Protein AF-A0A1B6HNZ7-F1 (afdb_monomer)

InterPro domains:
  IPR053243 Septate junction maturation regulator [PTHR47653] (3-141)

pLDDT: mean 85.81, std 12.14, range [43.62, 97.44]

Sequence (142 aa):
NSQAYTLVAGVRTACIDSTVDVTENWWGTTSESEIISKIFDFDDWNDHAIAIFKPFLVENAFEGSLSVDYQQPTPLDLNRLSGRLKQSITLYPRDTPYQVFSDVTVMPGVTLTIAPGVVMEFAPRVGLLVLGRLVSRGRRGQ

Mean predicted aligned error: 7.04 Å

Radius of gyration: 17.26 Å; Cα contacts (8 Å, |Δi|>4): 288; chains: 1; bounding box: 37×34×52 Å

Foldseek 3Di:
DDQQAPEEQDDQDPDQAAEDEQEAEDPVAPDPVSSVSNYHACQFEVRGHHYQHPQYFHDDDSPGDTDDRDDDPDPQDQQEHTGEDPAADEDDADPDAREYEGEYEDDAPYEYEYEENHHHDYDPPYYYHYPHYYHYDYDPPD

Nearest PDB structures (foldseek):
  5nxk-assembly2_B  TM=2.522E-01  e=5.322E+00  Limosilactobacillus reuteri subsp. suis
  5awg-assembly1_A  TM=1.694E-01  e=7.845E+00  Escherichia coli K-12

Solvent-accessible surface area (backbone atoms only — not comparable to full-atom values): 8342 Å² total; per-residue (Å²): 143,77,86,76,61,80,42,71,40,83,42,93,52,99,52,94,82,40,71,42,87,48,44,73,40,59,74,91,57,77,50,63,74,62,50,53,71,25,49,45,23,25,49,47,40,74,58,31,16,40,66,40,48,65,32,23,20,66,43,95,47,98,88,41,58,68,44,74,66,76,78,74,81,76,79,82,46,75,73,52,38,50,12,69,37,87,60,65,47,72,49,64,56,65,99,62,64,36,35,26,78,26,18,30,33,33,33,72,95,16,41,48,32,41,39,51,57,52,51,74,45,66,40,91,98,39,52,80,47,75,66,34,42,79,46,75,55,81,47,94,95,89

Structure (mmCIF, N/CA/C/O backbone):
data_AF-A0A1B6HNZ7-F1
#
_entry.id   AF-A0A1B6HNZ7-F1
#
loop_
_atom_site.group_PDB
_atom_site.id
_atom_site.type_symbol
_atom_site.label_atom_id
_atom_site.label_alt_id
_atom_site.label_comp_id
_atom_site.label_asym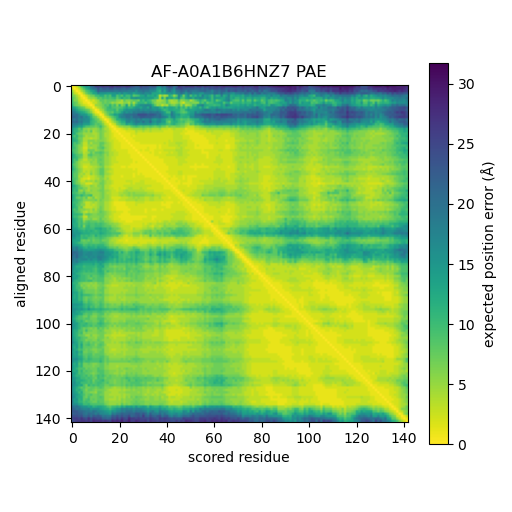_id
_atom_site.label_entity_id
_atom_site.label_seq_id
_atom_site.pdbx_PDB_ins_code
_atom_site.Cartn_x
_atom_site.Cartn_y
_atom_site.Cartn_z
_atom_site.occupancy
_atom_site.B_iso_or_equiv
_atom_site.auth_seq_id
_atom_site.auth_comp_id
_atom_site.auth_asym_id
_atom_site.auth_atom_id
_atom_site.pdbx_PDB_model_num
ATOM 1 N N . ASN A 1 1 ? 0.580 21.619 -8.632 1.00 43.62 1 ASN A N 1
ATOM 2 C CA . ASN A 1 1 ? -0.107 20.369 -9.011 1.00 43.62 1 ASN A CA 1
ATOM 3 C C . ASN A 1 1 ? 0.694 19.743 -10.141 1.00 43.62 1 ASN A C 1
ATOM 5 O O . ASN A 1 1 ? 0.500 20.119 -11.285 1.00 43.62 1 ASN A O 1
ATOM 9 N N . SER A 1 2 ? 1.698 18.930 -9.818 1.00 45.94 2 SER A N 1
ATOM 10 C CA . SER A 1 2 ? 2.627 18.367 -10.811 1.00 45.94 2 SER A CA 1
ATOM 11 C C . SER A 1 2 ? 3.185 17.031 -10.324 1.00 45.94 2 SER A C 1
ATOM 13 O O . SER A 1 2 ? 4.398 16.842 -10.267 1.00 45.94 2 SER A O 1
ATOM 15 N N . GLN A 1 3 ? 2.306 16.118 -9.905 1.00 49.84 3 GLN A N 1
ATOM 16 C CA . GLN A 1 3 ? 2.728 14.724 -9.831 1.00 49.84 3 GLN A CA 1
ATOM 17 C C . GLN A 1 3 ? 2.871 14.239 -11.276 1.00 49.84 3 GLN A C 1
ATOM 19 O O . GLN A 1 3 ? 1.886 14.122 -12.001 1.00 49.84 3 GLN A O 1
ATOM 24 N N . ALA A 1 4 ? 4.118 14.119 -11.726 1.00 60.62 4 ALA A N 1
ATOM 25 C CA . ALA A 1 4 ? 4.467 13.635 -13.050 1.00 60.62 4 ALA A CA 1
ATOM 26 C C . ALA A 1 4 ? 4.610 12.112 -12.972 1.00 60.62 4 ALA A C 1
ATOM 28 O O . ALA A 1 4 ? 5.708 11.594 -12.780 1.00 60.62 4 ALA A O 1
ATOM 29 N N . TYR A 1 5 ? 3.487 11.401 -13.059 1.00 65.62 5 TYR A N 1
ATOM 30 C CA . TYR A 1 5 ? 3.510 9.944 -13.174 1.00 65.62 5 TYR A CA 1
ATOM 31 C C . TYR A 1 5 ? 4.019 9.552 -14.562 1.00 65.62 5 TYR A C 1
ATOM 33 O O . TYR A 1 5 ? 3.683 10.198 -15.557 1.00 65.62 5 TYR A O 1
ATOM 41 N N . THR A 1 6 ? 4.842 8.505 -14.629 1.00 77.44 6 THR A N 1
ATOM 42 C CA . THR A 1 6 ? 5.342 7.966 -15.906 1.00 77.44 6 THR A CA 1
ATOM 43 C C . THR A 1 6 ? 4.410 6.877 -16.437 1.00 77.44 6 THR A C 1
ATOM 45 O O . THR A 1 6 ? 4.235 6.765 -17.647 1.00 77.44 6 THR A O 1
ATOM 48 N N . LEU A 1 7 ? 3.760 6.122 -15.544 1.00 82.50 7 LEU A N 1
ATOM 49 C CA . LEU A 1 7 ? 2.766 5.106 -15.879 1.00 82.50 7 LEU A CA 1
ATOM 50 C C . LEU A 1 7 ? 1.512 5.282 -15.015 1.00 82.50 7 LEU A C 1
ATOM 52 O O . LEU A 1 7 ? 1.615 5.498 -13.811 1.00 82.50 7 LEU A O 1
ATOM 56 N N . VAL A 1 8 ? 0.338 5.116 -15.625 1.00 80.44 8 VAL A N 1
ATOM 57 C CA . VAL A 1 8 ? -0.940 4.943 -14.922 1.00 80.44 8 VAL A CA 1
ATOM 58 C C . VAL A 1 8 ? -1.549 3.611 -15.361 1.00 80.44 8 VAL A C 1
ATOM 60 O O . VAL A 1 8 ? -1.914 3.457 -16.528 1.00 80.44 8 VAL A O 1
ATOM 63 N N . ALA A 1 9 ? -1.665 2.645 -14.448 1.00 72.31 9 ALA A N 1
ATOM 64 C CA . ALA A 1 9 ? -2.190 1.302 -14.719 1.00 72.31 9 ALA A CA 1
ATOM 65 C C . ALA A 1 9 ? -3.733 1.268 -14.661 1.00 72.31 9 ALA A C 1
ATOM 67 O O . ALA A 1 9 ? -4.350 0.558 -13.864 1.00 72.31 9 ALA A O 1
ATOM 68 N N . GLY A 1 10 ? -4.377 2.084 -15.499 1.00 61.09 10 GLY A N 1
ATOM 69 C CA . GLY A 1 10 ? -5.830 2.254 -15.516 1.00 61.09 10 GLY A CA 1
ATOM 70 C C . GLY A 1 10 ? -6.563 1.113 -16.223 1.00 61.09 10 GLY A C 1
ATOM 71 O O . GLY A 1 10 ? -6.846 1.205 -17.415 1.00 61.09 10 GLY A O 1
ATOM 72 N N . VAL A 1 11 ? -6.941 0.067 -15.488 1.00 59.62 11 VAL A N 1
ATOM 73 C CA . VAL A 1 11 ? -7.899 -0.949 -15.950 1.00 59.62 11 VAL A CA 1
ATOM 74 C C . VAL A 1 11 ? -9.076 -0.945 -14.985 1.00 59.62 11 VAL A C 1
ATOM 76 O O . VAL A 1 11 ? -8.926 -1.322 -13.832 1.00 59.62 11 VAL A O 1
ATOM 79 N N . ARG A 1 12 ? -10.263 -0.524 -15.443 1.00 54.41 12 ARG A N 1
ATOM 80 C CA . ARG A 1 12 ? -11.481 -0.579 -14.619 1.00 54.41 12 ARG A CA 1
ATOM 81 C C . ARG A 1 12 ? -11.923 -2.026 -14.481 1.00 54.41 12 ARG A C 1
ATOM 83 O O . ARG A 1 12 ? -12.589 -2.564 -15.363 1.00 54.41 12 ARG A O 1
ATOM 90 N N . THR A 1 13 ? -11.548 -2.649 -13.382 1.00 50.88 13 THR A N 1
ATOM 91 C CA . THR A 1 13 ? -11.822 -4.057 -13.119 1.00 50.88 13 THR A CA 1
ATOM 92 C C . THR A 1 13 ? -12.275 -4.219 -11.679 1.00 50.88 13 THR A C 1
ATOM 94 O O . THR A 1 13 ? -11.688 -3.662 -10.762 1.00 50.88 13 THR A O 1
ATOM 97 N N . ALA A 1 14 ? -13.343 -4.984 -11.469 1.00 53.28 14 ALA A N 1
ATOM 98 C CA . ALA A 1 14 ? -13.779 -5.369 -10.128 1.00 53.28 14 ALA A CA 1
ATOM 99 C C . ALA A 1 14 ? -12.960 -6.558 -9.573 1.00 53.28 14 ALA A C 1
ATOM 101 O O . ALA A 1 14 ? -13.323 -7.124 -8.543 1.00 53.28 14 ALA A O 1
ATOM 102 N N . CYS A 1 15 ? -11.901 -6.981 -10.278 1.00 60.06 15 CYS A N 1
ATOM 103 C CA . CYS A 1 15 ? -11.067 -8.122 -9.917 1.00 60.06 15 CYS A CA 1
ATOM 104 C C . CYS A 1 15 ? -9.723 -7.661 -9.338 1.00 60.06 15 CYS A C 1
ATOM 106 O O . CYS A 1 15 ? -8.919 -7.045 -10.038 1.00 60.06 15 CYS A O 1
ATOM 108 N N . ILE A 1 16 ? -9.479 -8.035 -8.080 1.00 62.06 16 ILE A N 1
ATOM 109 C CA . ILE A 1 16 ? -8.291 -7.701 -7.274 1.00 62.06 16 ILE A CA 1
ATOM 110 C C . ILE A 1 16 ? -6.962 -8.239 -7.835 1.00 62.06 16 ILE A C 1
ATOM 112 O O . ILE A 1 16 ? -5.903 -7.780 -7.419 1.00 62.06 16 ILE A O 1
ATOM 116 N N . ASP A 1 17 ? -7.017 -9.173 -8.788 1.00 67.56 17 ASP A N 1
ATOM 117 C CA . ASP A 1 17 ? -5.843 -9.828 -9.384 1.00 67.56 17 ASP A CA 1
ATOM 118 C C . ASP A 1 17 ? -5.576 -9.354 -10.819 1.00 67.56 17 ASP A C 1
ATOM 120 O O . ASP A 1 17 ? -4.886 -10.015 -11.594 1.00 67.56 17 ASP A O 1
ATOM 124 N N . SER A 1 18 ? -6.150 -8.217 -11.210 1.00 78.75 18 SER A N 1
ATOM 125 C CA . SER A 1 18 ? -5.874 -7.651 -12.526 1.00 78.75 18 SER A CA 1
ATOM 126 C C . SER A 1 18 ? -4.481 -7.042 -12.522 1.00 78.75 18 SER A C 1
ATOM 128 O O . SER A 1 18 ? -4.198 -6.137 -11.736 1.00 78.75 18 SER A O 1
ATOM 130 N N . THR A 1 19 ? -3.613 -7.541 -13.394 1.00 85.50 19 THR A N 1
ATOM 131 C CA . THR A 1 19 ? -2.224 -7.100 -13.496 1.00 85.50 19 THR A CA 1
ATOM 132 C C . THR A 1 19 ? -1.961 -6.437 -14.842 1.00 85.50 19 THR A C 1
ATOM 134 O O . THR A 1 19 ? -2.579 -6.767 -15.856 1.00 85.50 19 THR A O 1
ATOM 137 N N . VAL A 1 20 ? -1.032 -5.487 -14.846 1.00 87.94 20 VAL A N 1
ATOM 138 C CA . VAL A 1 20 ? -0.417 -4.946 -16.057 1.00 87.94 20 VAL A CA 1
ATOM 139 C C . VAL A 1 20 ? 1.060 -5.288 -15.986 1.00 87.94 20 VAL A C 1
ATOM 141 O O . VAL A 1 20 ? 1.748 -4.901 -15.041 1.00 87.94 20 VAL A O 1
ATOM 144 N N . ASP A 1 21 ? 1.527 -6.035 -16.978 1.00 89.75 21 ASP A N 1
ATOM 145 C CA . ASP A 1 21 ? 2.940 -6.346 -17.130 1.00 89.75 21 ASP A CA 1
ATOM 146 C C . ASP A 1 21 ? 3.665 -5.128 -17.709 1.00 89.75 21 ASP A C 1
ATOM 148 O O . ASP A 1 21 ? 3.390 -4.690 -18.829 1.00 89.75 21 ASP A O 1
ATOM 152 N N . VAL A 1 22 ? 4.546 -4.550 -16.899 1.00 91.50 22 VAL A N 1
ATOM 153 C CA . VAL A 1 22 ? 5.458 -3.468 -17.278 1.00 91.50 22 VAL A CA 1
ATOM 154 C C . VAL A 1 22 ? 6.904 -3.831 -16.943 1.00 91.50 22 VAL A C 1
ATOM 156 O O . VAL A 1 22 ? 7.730 -2.947 -16.685 1.00 91.50 22 VAL A O 1
ATOM 159 N N . THR A 1 23 ? 7.208 -5.129 -16.952 1.00 92.94 23 THR A N 1
ATOM 160 C CA . THR A 1 23 ? 8.565 -5.657 -16.818 1.00 92.94 23 THR A CA 1
ATOM 161 C C . THR A 1 23 ? 9.436 -5.260 -18.005 1.00 92.94 23 THR A C 1
ATOM 163 O O . THR A 1 23 ? 8.960 -4.723 -19.006 1.00 92.94 23 THR A O 1
ATOM 166 N N . GLU A 1 24 ? 10.746 -5.443 -17.848 1.00 93.00 24 GLU A N 1
ATOM 167 C CA . GLU A 1 24 ? 11.747 -5.221 -18.898 1.00 93.00 24 GLU A CA 1
ATOM 168 C C . GLU A 1 24 ? 11.771 -3.777 -19.442 1.00 93.00 24 GLU A C 1
ATOM 170 O O . GLU A 1 24 ? 12.260 -3.507 -20.535 1.00 93.00 24 GLU A O 1
ATOM 175 N N . ASN A 1 25 ? 11.292 -2.812 -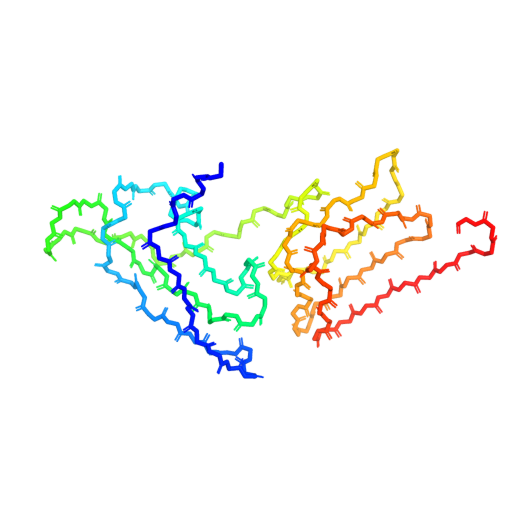18.648 1.00 93.31 25 ASN A N 1
ATOM 176 C CA . ASN A 1 25 ? 11.324 -1.390 -18.985 1.00 93.31 25 ASN A CA 1
ATOM 177 C C . ASN A 1 25 ? 12.475 -0.653 -18.289 1.00 93.31 25 ASN A C 1
ATOM 179 O O . ASN A 1 25 ? 12.808 -0.932 -17.135 1.00 93.31 25 ASN A O 1
ATOM 183 N N . TRP A 1 26 ? 13.049 0.344 -18.974 1.00 93.56 26 TRP A N 1
ATOM 184 C CA . TRP A 1 26 ? 13.973 1.308 -18.370 1.00 93.56 26 TRP A CA 1
ATOM 185 C C . TRP A 1 26 ? 13.195 2.490 -17.792 1.00 93.56 26 TRP A C 1
ATOM 187 O O . TRP A 1 26 ? 12.606 3.290 -18.518 1.00 93.56 26 TRP A O 1
ATOM 197 N N . TRP A 1 27 ? 13.240 2.644 -16.471 1.00 93.69 27 TRP A N 1
ATOM 198 C CA . TRP A 1 27 ? 12.485 3.673 -15.747 1.00 93.69 27 TRP A CA 1
ATOM 199 C C . TRP A 1 27 ? 13.262 4.979 -15.536 1.00 93.69 27 TRP A C 1
ATOM 201 O O . TRP A 1 27 ? 12.830 5.851 -14.777 1.00 93.69 27 TRP A O 1
ATOM 211 N N . GLY A 1 28 ? 14.430 5.135 -16.168 1.00 92.81 28 GLY A N 1
ATOM 212 C CA . GLY A 1 28 ? 15.318 6.283 -15.946 1.00 92.81 28 GLY A CA 1
ATOM 213 C C . GLY A 1 28 ? 16.102 6.229 -14.630 1.00 92.81 28 GLY A C 1
ATOM 214 O O . GLY A 1 28 ? 16.779 7.197 -14.301 1.00 92.81 28 GLY A O 1
ATOM 215 N N . THR A 1 29 ? 15.973 5.147 -13.863 1.00 93.25 29 THR A N 1
ATOM 216 C CA . THR A 1 29 ? 16.585 4.947 -12.544 1.00 93.25 29 THR A CA 1
ATOM 217 C C . THR A 1 29 ? 16.602 3.456 -12.214 1.00 93.25 29 THR A C 1
ATOM 219 O O . THR A 1 29 ? 15.765 2.704 -12.711 1.00 93.25 29 THR A O 1
ATOM 222 N N . THR A 1 30 ? 17.532 3.039 -11.358 1.00 93.00 30 THR A N 1
ATOM 223 C CA . THR A 1 30 ? 17.570 1.690 -10.771 1.00 93.00 30 THR A CA 1
ATOM 224 C C . THR A 1 30 ? 17.032 1.652 -9.339 1.00 93.00 30 THR A C 1
ATOM 226 O O . THR A 1 30 ? 16.951 0.586 -8.731 1.00 93.00 30 THR A O 1
ATOM 229 N N . SER A 1 31 ? 16.660 2.813 -8.790 1.00 91.75 31 SER A N 1
ATOM 230 C CA . SER A 1 31 ? 16.099 2.946 -7.449 1.00 91.75 31 SER A CA 1
ATOM 231 C C . SER A 1 31 ? 14.640 2.496 -7.435 1.00 91.75 31 SER A C 1
ATOM 233 O O . SER A 1 31 ? 13.767 3.183 -7.958 1.00 91.75 31 SER A O 1
ATOM 235 N N . GLU A 1 32 ? 14.347 1.359 -6.801 1.00 89.56 32 GLU A N 1
ATOM 236 C CA . GLU A 1 32 ? 12.985 0.808 -6.740 1.00 89.56 32 GLU A CA 1
ATOM 237 C C . GLU A 1 32 ? 11.967 1.790 -6.160 1.00 89.56 32 GLU A C 1
ATOM 239 O O . GLU A 1 32 ? 10.859 1.894 -6.672 1.00 89.56 32 GLU A O 1
ATOM 244 N N . SER A 1 33 ? 12.339 2.553 -5.129 1.00 87.88 33 SER A N 1
ATOM 245 C CA . SER A 1 33 ? 11.449 3.560 -4.542 1.00 87.88 33 SER A CA 1
ATOM 246 C C . SER A 1 33 ? 11.114 4.691 -5.516 1.00 87.88 33 SER A C 1
ATOM 248 O O . SER A 1 33 ? 10.023 5.251 -5.450 1.00 87.88 33 SER A O 1
ATOM 250 N N . GLU A 1 34 ? 12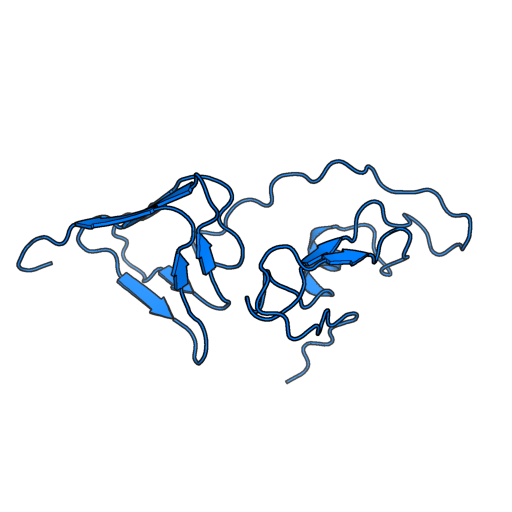.033 5.031 -6.425 1.00 91.12 34 GLU A N 1
ATOM 251 C CA . GLU A 1 34 ? 11.767 6.006 -7.487 1.00 91.12 34 GLU A CA 1
ATOM 252 C C . GLU A 1 34 ? 10.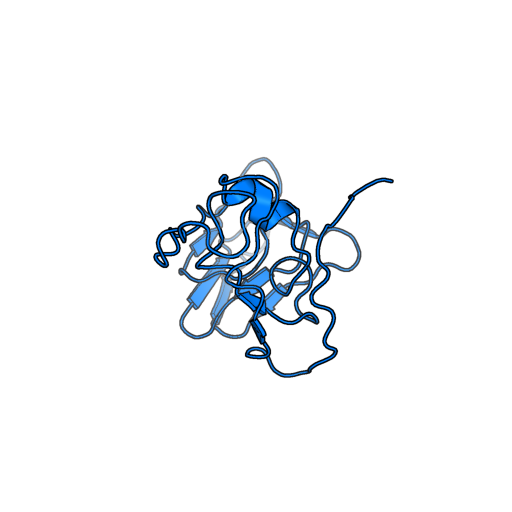951 5.409 -8.634 1.00 91.12 34 GLU A C 1
ATOM 254 O O . GLU A 1 34 ? 10.204 6.132 -9.282 1.00 91.12 34 GLU A O 1
ATOM 259 N N . ILE A 1 35 ? 11.079 4.108 -8.903 1.00 91.50 35 ILE A N 1
ATOM 260 C CA . ILE A 1 35 ? 10.236 3.423 -9.889 1.00 91.50 35 ILE A CA 1
ATOM 261 C C . ILE A 1 35 ? 8.800 3.338 -9.369 1.00 91.50 35 ILE A C 1
ATOM 263 O O . ILE A 1 35 ? 7.873 3.729 -10.071 1.00 91.50 35 ILE A O 1
ATOM 267 N N . ILE A 1 36 ? 8.620 2.918 -8.113 1.00 88.50 36 ILE A N 1
ATOM 268 C CA . ILE A 1 36 ? 7.312 2.847 -7.451 1.00 88.50 36 ILE A CA 1
ATOM 269 C C . ILE A 1 36 ? 6.632 4.220 -7.460 1.00 88.50 36 ILE A C 1
ATOM 271 O O . ILE A 1 36 ? 5.470 4.310 -7.821 1.00 88.50 36 ILE A O 1
ATOM 275 N N . SER A 1 37 ? 7.347 5.311 -7.162 1.00 87.88 37 SER A N 1
ATOM 276 C CA . SER A 1 37 ? 6.743 6.655 -7.178 1.00 87.88 37 SER A CA 1
ATOM 277 C C . SER A 1 37 ? 6.355 7.168 -8.574 1.00 87.88 37 SER A C 1
ATOM 279 O O . SER A 1 37 ? 5.629 8.157 -8.684 1.00 87.88 37 SER A O 1
ATOM 281 N N . LYS A 1 38 ? 6.829 6.518 -9.647 1.00 90.94 38 LYS A N 1
ATOM 282 C CA . LYS A 1 38 ? 6.472 6.822 -11.044 1.00 90.94 38 LYS A CA 1
ATOM 283 C C . LYS A 1 38 ? 5.279 6.017 -11.555 1.00 90.94 38 LYS A C 1
ATOM 285 O O . LYS A 1 38 ? 4.774 6.342 -12.637 1.00 90.94 38 LYS A O 1
ATOM 290 N N . ILE A 1 39 ? 4.875 4.987 -10.822 1.00 90.06 39 ILE A N 1
ATOM 291 C CA . ILE A 1 39 ? 3.794 4.068 -11.157 1.00 90.06 39 ILE A CA 1
ATOM 292 C C . ILE A 1 39 ? 2.575 4.469 -10.331 1.00 90.06 39 ILE A C 1
ATOM 294 O O . ILE A 1 39 ? 2.664 4.531 -9.115 1.00 90.06 39 ILE A O 1
ATOM 298 N N . PHE A 1 40 ? 1.458 4.741 -11.005 1.00 88.81 40 PHE A N 1
ATOM 299 C CA . PHE A 1 40 ? 0.161 4.911 -10.359 1.00 88.81 40 PHE A CA 1
ATOM 300 C C . PHE A 1 40 ? -0.688 3.654 -10.574 1.00 88.81 40 PHE A C 1
ATOM 302 O O . PHE A 1 40 ? -1.123 3.400 -11.707 1.00 88.81 40 PHE A O 1
ATOM 309 N N . ASP A 1 41 ? -0.885 2.850 -9.531 1.00 87.12 41 ASP A N 1
ATOM 310 C CA . ASP A 1 41 ? -1.488 1.513 -9.627 1.00 87.12 41 ASP A CA 1
ATOM 311 C C . ASP A 1 41 ? -2.425 1.174 -8.447 1.00 87.12 41 ASP A C 1
ATOM 313 O O . ASP A 1 41 ? -2.918 2.064 -7.751 1.00 87.12 41 ASP A O 1
ATOM 317 N N . PHE A 1 42 ? -2.729 -0.116 -8.249 1.00 87.38 42 PHE A N 1
ATOM 318 C CA . PHE A 1 42 ? -3.575 -0.600 -7.151 1.00 87.38 42 PHE A CA 1
ATOM 319 C C . PHE A 1 42 ? -3.132 -0.117 -5.756 1.00 87.38 42 PHE A C 1
ATOM 321 O O . PHE A 1 42 ? -3.971 0.033 -4.864 1.00 87.38 42 PHE A O 1
ATOM 328 N N . ASP A 1 43 ? -1.830 0.090 -5.528 1.00 86.44 43 ASP A N 1
ATOM 329 C CA . ASP A 1 43 ? -1.318 0.547 -4.233 1.00 86.44 43 ASP A CA 1
ATOM 330 C C . ASP A 1 43 ? -1.582 2.059 -3.994 1.00 86.44 43 ASP A C 1
ATOM 332 O O . ASP A 1 43 ? -1.501 2.526 -2.851 1.00 86.44 43 ASP A O 1
ATOM 336 N N . ASP A 1 44 ? -1.985 2.806 -5.033 1.00 85.31 44 ASP A N 1
ATOM 337 C CA . ASP A 1 44 ? -2.469 4.189 -4.944 1.00 85.31 44 ASP A CA 1
ATOM 338 C C . ASP A 1 44 ? -3.994 4.261 -4.825 1.00 85.31 44 ASP A C 1
ATOM 340 O O . ASP A 1 44 ? -4.506 4.831 -3.858 1.00 85.31 44 ASP A O 1
ATOM 344 N N . TRP A 1 45 ? -4.718 3.666 -5.779 1.00 84.56 45 TRP A N 1
ATOM 345 C CA . TRP A 1 45 ? -6.178 3.523 -5.751 1.00 84.56 45 TRP A CA 1
ATOM 346 C C . TRP A 1 45 ? -6.566 2.086 -6.074 1.00 84.56 45 TRP A C 1
ATOM 348 O O . TRP A 1 45 ? -6.190 1.536 -7.108 1.00 84.56 45 TRP A O 1
ATOM 358 N N . ASN A 1 46 ? -7.380 1.481 -5.209 1.00 81.31 46 ASN A N 1
ATOM 359 C CA . ASN A 1 46 ? -7.691 0.050 -5.280 1.00 81.31 46 ASN A CA 1
ATOM 360 C C . ASN A 1 46 ? -8.615 -0.347 -6.453 1.00 81.31 46 ASN A C 1
ATOM 362 O O . ASN A 1 46 ? -8.993 -1.513 -6.573 1.00 81.31 46 ASN A O 1
ATOM 366 N N . ASP A 1 47 ? -8.982 0.607 -7.310 1.00 80.75 47 ASP A N 1
ATOM 367 C CA . ASP A 1 47 ? -9.730 0.412 -8.553 1.00 80.75 47 ASP A CA 1
ATOM 368 C C . ASP A 1 47 ? -8.831 0.316 -9.805 1.00 80.75 47 ASP A C 1
ATOM 370 O O . ASP A 1 47 ? -9.347 0.181 -10.919 1.00 80.75 47 ASP A O 1
ATOM 374 N N . HIS A 1 48 ? -7.504 0.374 -9.632 1.00 82.69 48 HIS A N 1
ATOM 375 C CA . HIS A 1 48 ? -6.494 0.198 -10.681 1.00 82.69 48 HIS A CA 1
ATOM 376 C C . HIS A 1 48 ? -5.947 -1.235 -10.724 1.00 82.69 48 HIS A C 1
ATOM 378 O O . HIS A 1 48 ? -6.116 -2.018 -9.794 1.00 82.69 48 HIS A O 1
ATOM 384 N N . ALA A 1 49 ? -5.272 -1.600 -11.815 1.00 85.56 49 ALA A N 1
ATOM 385 C CA . ALA A 1 49 ? -4.559 -2.873 -11.887 1.00 85.56 49 ALA A CA 1
ATOM 386 C C . ALA A 1 49 ? -3.221 -2.795 -11.138 1.00 85.56 49 ALA A C 1
ATOM 388 O O . ALA A 1 49 ? -2.642 -1.722 -11.006 1.00 85.56 49 ALA A O 1
ATOM 389 N N . ILE A 1 50 ? -2.703 -3.936 -10.683 1.00 87.25 50 ILE A N 1
ATOM 390 C CA . ILE A 1 50 ? -1.358 -4.040 -10.103 1.00 87.25 50 ILE A CA 1
ATOM 391 C C . ILE A 1 50 ? -0.330 -3.952 -11.235 1.00 87.25 50 ILE A C 1
ATOM 393 O O . ILE A 1 50 ? -0.381 -4.751 -12.173 1.00 87.25 50 ILE A O 1
ATOM 397 N N . ALA A 1 51 ? 0.633 -3.041 -11.138 1.00 90.38 51 ALA A N 1
ATOM 398 C CA . ALA A 1 51 ? 1.730 -2.963 -12.095 1.00 90.38 51 ALA A CA 1
ATOM 399 C C . ALA A 1 51 ? 2.867 -3.915 -11.689 1.00 90.38 51 ALA A C 1
ATOM 401 O O . ALA A 1 51 ? 3.484 -3.778 -10.630 1.00 90.38 51 ALA A O 1
ATOM 402 N N . ILE A 1 52 ? 3.173 -4.889 -12.545 1.00 90.38 52 ILE A N 1
ATOM 403 C CA . ILE A 1 52 ? 4.330 -5.772 -12.371 1.00 90.38 52 ILE A CA 1
ATOM 404 C C . ILE A 1 52 ? 5.510 -5.114 -13.080 1.00 90.38 52 ILE A C 1
ATOM 406 O O . ILE A 1 52 ? 5.598 -5.160 -14.300 1.00 90.38 52 ILE A O 1
ATOM 410 N N . PHE A 1 53 ? 6.397 -4.465 -12.323 1.00 92.12 53 PHE A N 1
ATOM 411 C CA . PHE A 1 53 ? 7.548 -3.740 -12.883 1.00 92.12 53 PHE A CA 1
ATOM 412 C C . PHE A 1 53 ? 8.879 -4.487 -12.762 1.00 92.12 53 PHE A C 1
ATOM 414 O O . PHE A 1 53 ? 9.886 -4.006 -13.272 1.00 92.12 53 PHE A O 1
ATOM 421 N N . LYS A 1 54 ? 8.907 -5.629 -12.066 1.00 92.62 54 LYS A N 1
ATOM 422 C CA . LYS A 1 54 ? 10.108 -6.452 -11.895 1.00 92.62 54 LYS A CA 1
ATOM 423 C C . LYS A 1 54 ? 10.042 -7.737 -12.727 1.00 92.62 54 LYS A C 1
ATOM 425 O O . LYS A 1 54 ? 8.981 -8.354 -12.728 1.00 92.62 54 LYS A O 1
ATOM 430 N N . PRO A 1 55 ? 11.164 -8.143 -13.352 1.00 94.44 55 PRO A N 1
ATOM 431 C CA . PRO A 1 55 ? 12.437 -7.412 -13.399 1.00 94.44 55 PRO A CA 1
ATOM 432 C C . PRO A 1 55 ? 12.366 -6.176 -14.321 1.00 94.44 55 PRO A C 1
ATOM 434 O O . PRO A 1 55 ? 11.585 -6.154 -15.266 1.00 94.44 55 PRO A O 1
ATOM 437 N N . PHE A 1 56 ? 13.174 -5.144 -14.055 1.00 93.94 56 PHE A N 1
ATOM 438 C CA . PHE A 1 56 ? 13.295 -3.936 -14.894 1.00 93.94 56 PHE A CA 1
ATOM 439 C C . PHE A 1 56 ? 14.707 -3.808 -15.480 1.00 93.94 56 PHE A C 1
ATOM 441 O O . PHE A 1 56 ? 15.652 -4.387 -14.946 1.00 93.94 56 PHE A O 1
ATOM 448 N N . LEU A 1 57 ? 14.880 -3.038 -16.558 1.00 95.69 57 LEU A N 1
ATOM 449 C CA . LEU A 1 57 ? 16.207 -2.788 -17.135 1.00 95.69 57 LEU A CA 1
ATOM 450 C C . LEU A 1 57 ? 17.058 -1.952 -16.172 1.00 95.69 57 LEU A C 1
ATOM 452 O O . LEU A 1 57 ? 16.571 -0.970 -15.620 1.00 95.69 57 LEU A O 1
ATOM 456 N N . VAL A 1 58 ? 18.335 -2.292 -15.982 1.00 94.94 58 VAL A N 1
ATOM 457 C CA . VAL A 1 58 ? 19.249 -1.497 -15.130 1.00 94.94 58 VAL A CA 1
ATOM 458 C C . VAL A 1 58 ? 20.003 -0.406 -15.894 1.00 94.94 58 VAL A C 1
ATOM 460 O O . VAL A 1 58 ? 20.754 0.367 -15.299 1.00 94.94 58 VAL A O 1
ATOM 463 N N . GLU A 1 59 ? 19.784 -0.324 -17.205 1.00 93.06 59 GLU A N 1
ATOM 464 C CA . GLU A 1 59 ? 20.395 0.644 -18.111 1.00 93.06 59 GLU A CA 1
ATOM 465 C C . GLU A 1 59 ? 19.450 1.007 -19.267 1.00 93.06 59 GLU A C 1
ATOM 467 O O . GLU A 1 59 ? 18.504 0.284 -19.577 1.00 93.06 59 GLU A O 1
ATOM 472 N N . ASN A 1 60 ? 19.711 2.138 -19.928 1.00 92.88 60 ASN A N 1
ATOM 473 C CA . ASN A 1 60 ? 18.912 2.619 -21.058 1.00 92.88 60 ASN A CA 1
ATOM 474 C C . ASN A 1 60 ? 19.296 1.922 -22.376 1.00 92.88 60 ASN A C 1
ATOM 476 O O . ASN A 1 60 ? 19.821 2.561 -23.291 1.00 92.88 60 ASN A O 1
ATOM 480 N N . ALA A 1 61 ? 19.086 0.610 -22.453 1.00 90.62 61 ALA A N 1
ATOM 481 C CA . ALA A 1 61 ? 19.383 -0.195 -23.632 1.00 90.62 61 ALA A CA 1
ATOM 482 C C . ALA A 1 61 ? 18.313 -1.269 -23.839 1.00 90.62 61 ALA A C 1
ATOM 484 O O . ALA A 1 61 ? 17.884 -1.909 -22.886 1.00 90.62 61 ALA A O 1
ATOM 485 N N . PHE A 1 62 ? 17.916 -1.488 -25.096 1.00 83.12 62 PHE A N 1
ATOM 486 C CA . PHE A 1 62 ? 16.890 -2.476 -25.449 1.00 83.12 62 PHE A CA 1
ATOM 487 C C . PHE A 1 62 ? 17.288 -3.914 -25.066 1.00 83.12 62 PHE A C 1
ATOM 489 O O . PHE A 1 62 ? 16.439 -4.689 -24.654 1.00 83.12 62 PHE A O 1
ATOM 496 N N . GLU A 1 63 ? 18.581 -4.243 -25.140 1.00 89.06 63 GLU A N 1
ATOM 497 C CA . GLU A 1 63 ? 19.151 -5.532 -24.704 1.00 89.06 63 GLU A CA 1
ATOM 498 C C . GLU A 1 63 ? 19.948 -5.389 -23.392 1.00 89.06 63 GLU A C 1
ATOM 500 O O . GLU A 1 63 ? 20.935 -6.088 -23.166 1.00 89.06 63 GLU A O 1
ATOM 505 N N . GLY A 1 64 ? 19.576 -4.415 -22.556 1.00 87.50 64 GLY A N 1
ATOM 506 C CA . GLY A 1 64 ? 20.257 -4.140 -21.294 1.00 87.50 64 GLY A CA 1
ATOM 507 C C . G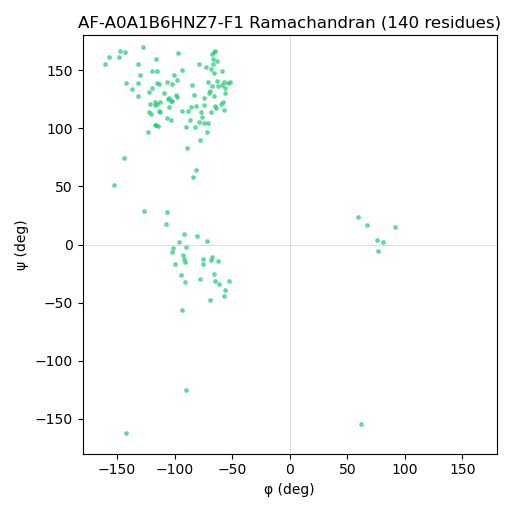LY A 1 64 ? 20.088 -5.255 -20.262 1.00 87.50 64 GLY A C 1
ATOM 508 O O . GLY A 1 64 ? 19.202 -6.106 -20.353 1.00 87.50 64 GLY A O 1
ATOM 509 N N . SER A 1 65 ? 20.934 -5.234 -19.234 1.00 94.25 65 SER A N 1
ATOM 510 C CA . SER A 1 65 ? 20.812 -6.187 -18.125 1.00 94.25 65 SER A CA 1
ATOM 511 C C . SER A 1 65 ? 19.521 -5.962 -17.323 1.00 94.25 65 SER A C 1
ATOM 513 O O . SER A 1 65 ? 19.060 -4.831 -17.154 1.00 94.25 65 SER A O 1
ATOM 515 N N . LEU A 1 66 ? 18.956 -7.042 -16.781 1.00 93.44 66 LEU A N 1
ATOM 516 C CA . LEU A 1 66 ? 17.761 -6.998 -15.938 1.00 93.44 66 LEU A CA 1
ATOM 517 C C . LEU A 1 66 ? 18.108 -6.917 -14.448 1.00 93.44 66 LEU A C 1
ATOM 519 O O . LEU A 1 66 ? 19.126 -7.439 -13.988 1.00 93.44 66 LEU A O 1
ATOM 523 N N . SER A 1 67 ? 17.229 -6.274 -13.681 1.00 93.06 67 SER A N 1
ATOM 524 C CA . SER A 1 67 ? 17.273 -6.265 -12.225 1.00 93.06 67 SER A CA 1
ATOM 525 C C . SER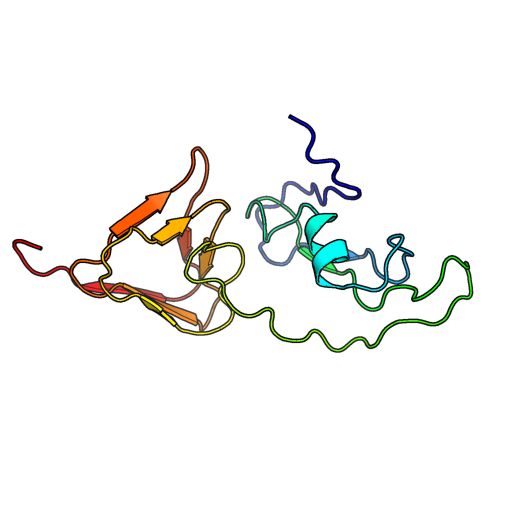 A 1 67 ? 17.012 -7.663 -11.666 1.00 93.06 67 SER A C 1
ATOM 527 O O . SER A 1 67 ? 16.463 -8.540 -12.332 1.00 93.06 67 SER A O 1
ATOM 529 N N . VAL A 1 68 ? 17.315 -7.854 -10.383 1.00 88.75 68 VAL A N 1
ATOM 530 C CA . VAL A 1 68 ? 16.816 -9.033 -9.669 1.00 88.75 68 VAL A CA 1
ATOM 531 C C . VAL A 1 68 ? 15.286 -9.003 -9.604 1.00 88.75 68 VAL A C 1
ATOM 533 O O . VAL A 1 68 ? 14.683 -7.949 -9.389 1.00 88.75 68 VAL A O 1
ATOM 536 N N . ASP A 1 69 ? 14.672 -10.172 -9.766 1.00 81.75 69 ASP A N 1
ATOM 537 C CA . ASP A 1 69 ? 13.216 -10.362 -9.689 1.00 81.75 69 ASP A CA 1
ATOM 538 C C . ASP A 1 69 ? 12.695 -10.334 -8.236 1.00 81.75 69 ASP A C 1
ATOM 540 O O . ASP A 1 69 ? 11.523 -10.111 -7.949 1.00 81.75 69 ASP A O 1
ATOM 544 N N . TYR A 1 70 ? 13.590 -10.492 -7.258 1.00 76.25 70 TYR A N 1
ATOM 545 C CA . TYR A 1 70 ? 13.209 -10.471 -5.852 1.00 76.25 70 TYR A CA 1
ATOM 546 C C . TYR A 1 70 ? 12.658 -9.101 -5.435 1.00 76.25 70 TYR A C 1
ATOM 548 O O . TYR A 1 70 ? 13.370 -8.093 -5.439 1.00 76.25 70 TYR A O 1
ATOM 556 N N . GLN A 1 71 ? 11.391 -9.065 -5.026 1.00 67.00 71 GLN A N 1
ATOM 557 C CA . GLN A 1 71 ? 10.759 -7.882 -4.457 1.00 67.00 71 GLN A CA 1
ATOM 558 C C . GLN A 1 71 ? 11.030 -7.848 -2.949 1.00 67.00 71 GLN A C 1
ATOM 560 O O . GLN A 1 71 ? 10.464 -8.632 -2.183 1.00 67.00 71 GLN A O 1
ATOM 565 N N . GLN A 1 72 ? 11.910 -6.947 -2.504 1.00 65.06 72 GLN A N 1
ATOM 566 C CA . GLN A 1 72 ? 12.079 -6.723 -1.074 1.00 65.06 72 GLN A CA 1
ATOM 567 C C . GLN A 1 72 ? 10.749 -6.207 -0.501 1.00 65.06 72 GLN A C 1
ATOM 569 O O . GLN A 1 72 ? 10.119 -5.349 -1.125 1.00 65.06 72 GLN A O 1
ATOM 574 N N . PRO A 1 73 ? 10.294 -6.698 0.668 1.00 65.81 73 PRO A N 1
ATOM 575 C CA . PRO A 1 73 ? 9.118 -6.138 1.313 1.00 65.81 73 PRO A CA 1
ATOM 576 C C . PRO A 1 73 ? 9.348 -4.648 1.561 1.00 65.81 73 PRO A C 1
ATOM 578 O O . PRO A 1 73 ? 10.251 -4.284 2.317 1.00 65.81 73 PRO A O 1
ATOM 581 N N . THR A 1 74 ? 8.550 -3.793 0.921 1.00 69.31 74 THR A N 1
ATOM 582 C CA . THR A 1 74 ? 8.553 -2.362 1.215 1.00 69.31 74 THR A CA 1
ATOM 583 C C . THR A 1 74 ? 8.184 -2.199 2.688 1.00 69.31 74 THR A C 1
ATOM 585 O O . THR A 1 74 ? 7.123 -2.687 3.095 1.00 69.31 74 THR A O 1
ATOM 588 N N . PRO A 1 75 ? 9.046 -1.583 3.516 1.00 74.62 75 PRO A N 1
ATOM 589 C CA . PRO A 1 75 ? 8.716 -1.350 4.910 1.00 74.62 75 PRO A CA 1
ATOM 590 C C . PRO A 1 75 ? 7.413 -0.558 5.001 1.00 74.62 75 PRO A C 1
ATOM 592 O O . PRO A 1 75 ? 7.258 0.463 4.333 1.00 74.62 75 PRO A O 1
ATOM 595 N N . LEU A 1 76 ? 6.474 -1.035 5.818 1.00 82.56 76 LEU A N 1
ATOM 596 C CA . LEU A 1 76 ? 5.222 -0.328 6.046 1.00 82.56 76 LEU A CA 1
ATOM 597 C C . LEU A 1 76 ? 5.504 1.007 6.746 1.00 82.56 76 LEU A C 1
ATOM 599 O O . LEU A 1 76 ? 5.992 1.022 7.879 1.00 82.56 76 LEU A O 1
ATOM 603 N N . ASP A 1 77 ? 5.139 2.115 6.107 1.00 86.81 77 ASP A N 1
ATOM 604 C CA . ASP A 1 77 ? 5.194 3.432 6.733 1.00 86.81 77 ASP A CA 1
ATOM 605 C C . ASP A 1 77 ? 3.941 3.665 7.591 1.00 86.81 77 ASP A C 1
ATOM 607 O O . ASP A 1 77 ? 2.867 4.022 7.111 1.00 86.81 77 ASP A O 1
ATOM 611 N N . LEU A 1 78 ? 4.082 3.496 8.906 1.00 85.31 78 LEU A N 1
ATOM 612 C CA . LEU A 1 78 ? 3.006 3.754 9.868 1.00 85.31 78 LEU A CA 1
ATOM 613 C C . LEU A 1 78 ? 2.632 5.243 9.986 1.00 85.31 78 LEU A C 1
ATOM 615 O O . LEU A 1 78 ? 1.646 5.580 10.644 1.00 85.31 78 LEU A O 1
ATOM 619 N N . ASN A 1 79 ? 3.408 6.159 9.409 1.00 86.19 79 ASN A N 1
ATOM 620 C CA . ASN A 1 79 ? 3.050 7.574 9.333 1.00 86.19 79 ASN A CA 1
ATOM 621 C C . ASN A 1 79 ? 2.290 7.915 8.050 1.00 86.19 79 ASN A C 1
ATOM 623 O O . ASN A 1 79 ? 1.680 8.982 7.991 1.00 86.19 79 ASN A O 1
ATOM 627 N N . ARG A 1 80 ? 2.306 7.023 7.055 1.00 85.94 80 ARG A N 1
ATOM 628 C CA . ARG A 1 80 ? 1.647 7.180 5.756 1.00 85.94 80 ARG A CA 1
ATOM 629 C C . ARG A 1 80 ? 1.112 5.822 5.308 1.00 85.94 80 ARG A C 1
ATOM 631 O O . ARG A 1 80 ? 1.689 5.182 4.436 1.00 85.94 80 ARG A O 1
ATOM 638 N N . LEU A 1 81 ? 0.025 5.373 5.935 1.00 88.88 81 LEU A N 1
ATOM 639 C CA . LEU A 1 81 ? -0.576 4.088 5.585 1.00 88.88 81 LEU A CA 1
ATOM 640 C C . LEU A 1 81 ? -1.129 4.154 4.158 1.00 88.88 81 LEU A C 1
ATOM 642 O O . LEU A 1 81 ? -1.895 5.064 3.831 1.00 88.88 81 LEU A O 1
ATOM 646 N N . SER A 1 82 ? -0.731 3.187 3.339 1.00 89.44 82 SER A N 1
ATOM 647 C CA . SER A 1 82 ? -1.077 3.097 1.923 1.00 89.44 82 SER A CA 1
ATOM 648 C C . SER A 1 82 ? -0.973 1.664 1.406 1.00 89.44 82 SER A C 1
ATOM 650 O O . SER A 1 82 ? -0.302 0.817 2.006 1.00 89.44 82 SER A O 1
ATOM 652 N N . GLY A 1 83 ? -1.622 1.416 0.271 1.00 90.44 83 GLY A N 1
ATOM 653 C CA . GLY A 1 83 ? -1.493 0.209 -0.529 1.00 90.44 83 GLY A CA 1
ATOM 654 C C . GLY A 1 83 ? -1.917 -1.073 0.177 1.00 90.44 83 GLY A C 1
ATOM 655 O O . GLY A 1 83 ? -2.756 -1.102 1.086 1.00 90.44 83 GLY A O 1
ATOM 656 N N . ARG A 1 84 ? -1.353 -2.190 -0.277 1.00 90.88 84 ARG A N 1
ATOM 657 C CA . ARG A 1 84 ? -1.674 -3.526 0.236 1.00 90.88 84 ARG A CA 1
ATOM 658 C C . ARG A 1 84 ? -0.924 -3.850 1.524 1.00 90.88 84 ARG A C 1
ATOM 660 O O . ARG A 1 84 ? 0.294 -4.033 1.534 1.00 90.88 84 ARG A O 1
ATOM 667 N N . LEU A 1 85 ? -1.668 -4.102 2.599 1.00 92.25 85 LEU A N 1
ATOM 668 C CA . LEU A 1 85 ? -1.137 -4.759 3.789 1.00 92.25 85 LEU A CA 1
ATOM 669 C C . LEU A 1 85 ? -0.963 -6.250 3.497 1.00 92.25 85 LEU A C 1
ATOM 671 O O . LEU A 1 85 ? -1.936 -7.002 3.464 1.00 92.25 85 LEU A O 1
ATOM 675 N N . LYS A 1 86 ? 0.289 -6.671 3.296 1.00 91.12 86 LYS A N 1
ATOM 676 C CA . LYS A 1 86 ? 0.680 -8.075 3.062 1.00 91.12 86 LYS A CA 1
ATOM 677 C C 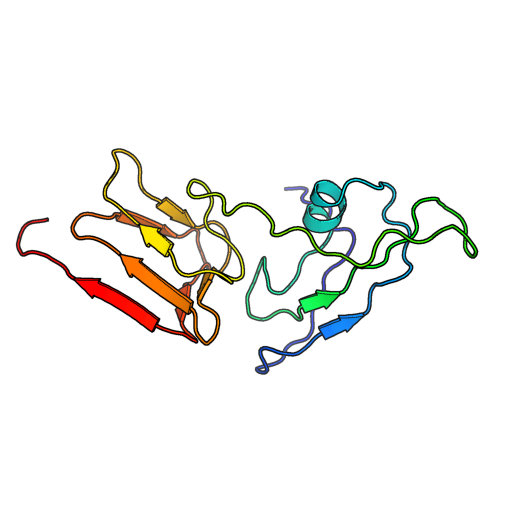. LYS A 1 86 ? 1.056 -8.821 4.350 1.00 91.12 86 LYS A C 1
ATOM 679 O O . LYS A 1 86 ? 1.244 -10.033 4.332 1.00 91.12 86 LYS A O 1
ATOM 684 N N . GLN A 1 87 ? 1.175 -8.106 5.467 1.00 92.19 87 GLN A N 1
ATOM 685 C CA . GLN A 1 87 ? 1.522 -8.649 6.780 1.00 92.19 87 GLN A CA 1
ATOM 686 C C . GLN A 1 87 ? 0.530 -8.150 7.828 1.00 92.19 87 GLN A C 1
ATOM 688 O O . GLN A 1 87 ? 0.027 -7.031 7.730 1.00 92.19 87 GLN A O 1
ATOM 693 N N . SER A 1 88 ? 0.233 -8.991 8.824 1.00 95.00 88 SER A N 1
ATOM 694 C CA . SER A 1 88 ? -0.680 -8.614 9.909 1.00 95.00 88 SER A CA 1
ATOM 695 C C . SER A 1 88 ? -0.035 -7.559 10.797 1.00 95.00 88 SER A C 1
ATOM 697 O O . SER A 1 88 ? 1.108 -7.727 11.219 1.00 95.00 88 SER A O 1
ATOM 699 N N . ILE A 1 89 ? -0.780 -6.498 11.100 1.00 94.31 89 ILE A N 1
ATOM 700 C CA . ILE A 1 89 ? -0.297 -5.374 11.906 1.00 94.31 89 ILE A CA 1
ATOM 701 C C . ILE A 1 89 ? -1.291 -5.014 13.005 1.00 94.31 89 ILE A C 1
ATOM 703 O O . ILE A 1 89 ? -2.499 -5.236 12.881 1.00 94.31 89 ILE A O 1
ATOM 707 N N . THR A 1 90 ? -0.768 -4.395 14.059 1.00 95.06 90 THR A N 1
ATOM 708 C CA . THR A 1 90 ? -1.563 -3.800 15.132 1.00 95.06 90 THR A CA 1
ATOM 709 C C . THR A 1 90 ? -1.227 -2.319 15.237 1.00 95.06 90 THR A C 1
ATOM 711 O O . THR A 1 90 ? -0.072 -1.967 15.468 1.00 95.06 90 THR A O 1
ATOM 714 N N . LEU A 1 91 ? -2.232 -1.461 15.075 1.00 94.88 91 LEU A N 1
ATOM 715 C CA . LEU A 1 91 ? -2.137 -0.027 15.335 1.00 94.88 91 LEU A CA 1
ATOM 716 C C . LEU A 1 91 ? -2.397 0.232 16.820 1.00 94.88 91 LEU A C 1
ATOM 718 O O . LEU A 1 91 ? -3.324 -0.342 17.397 1.00 94.88 91 LEU A O 1
ATOM 722 N N . TYR A 1 92 ? -1.594 1.109 17.417 1.00 94.06 92 TYR A N 1
ATOM 723 C CA . TYR A 1 92 ? -1.669 1.489 18.828 1.00 94.06 92 TYR A CA 1
ATOM 724 C C . TYR A 1 92 ? -1.935 2.992 18.956 1.00 94.06 92 TYR A C 1
ATOM 726 O O . TYR A 1 92 ? -1.529 3.750 18.077 1.00 94.06 92 TYR A O 1
ATOM 734 N N . PRO A 1 93 ? -2.627 3.447 20.012 1.00 93.44 93 PRO A N 1
ATOM 735 C CA . PRO A 1 93 ? -2.856 4.873 20.216 1.00 93.44 93 PRO A CA 1
ATOM 736 C C . PRO A 1 93 ? -1.522 5.627 20.285 1.00 93.44 93 PRO A C 1
ATOM 738 O O . PRO A 1 93 ? -0.557 5.148 20.883 1.00 93.44 93 PRO A O 1
ATOM 741 N N . ARG A 1 94 ? -1.478 6.804 19.664 1.00 94.25 94 ARG A N 1
ATOM 742 C CA . ARG A 1 94 ? -0.319 7.704 19.636 1.00 94.25 94 ARG A CA 1
ATOM 743 C C . ARG A 1 94 ? -0.809 9.156 19.597 1.00 94.25 94 ARG A C 1
ATOM 745 O O . ARG A 1 94 ? -1.983 9.391 19.314 1.00 94.25 94 ARG A O 1
ATOM 752 N N . ASP A 1 95 ? 0.084 10.112 19.842 1.00 93.81 95 ASP A N 1
ATOM 753 C CA . ASP A 1 95 ? -0.277 11.537 19.956 1.00 93.81 95 ASP A CA 1
ATOM 754 C C . ASP A 1 95 ? -0.799 12.148 18.647 1.00 93.81 95 ASP A C 1
ATOM 756 O O . ASP A 1 95 ? -1.549 13.121 18.662 1.00 93.81 95 ASP A O 1
ATOM 760 N N . THR A 1 96 ? -0.405 11.583 17.504 1.00 93.69 96 THR A N 1
ATOM 761 C CA . THR A 1 96 ? -0.824 12.040 16.176 1.00 93.69 96 THR A CA 1
ATOM 762 C C . THR A 1 96 ? -1.656 10.976 15.457 1.00 93.69 96 THR A C 1
ATOM 764 O O . THR A 1 96 ? -1.313 9.798 15.488 1.00 93.69 96 THR A O 1
ATOM 767 N N . PRO A 1 97 ? -2.734 11.327 14.745 1.00 94.19 97 PRO A N 1
ATOM 768 C CA . PRO A 1 97 ? -3.506 10.342 13.989 1.00 94.19 97 PRO A CA 1
ATOM 769 C C . PRO A 1 97 ? -2.673 9.591 12.941 1.00 94.19 97 PRO A C 1
ATOM 771 O O . PRO A 1 97 ? -1.712 10.131 12.383 1.00 94.19 97 PRO A O 1
ATOM 774 N N . TYR A 1 98 ? -3.031 8.340 12.652 1.00 94.44 98 TYR A N 1
ATOM 775 C CA . TYR A 1 98 ? -2.516 7.603 11.494 1.00 94.44 98 TYR A CA 1
ATOM 776 C C . TYR A 1 98 ? -3.059 8.229 10.213 1.00 94.44 98 TYR A C 1
ATOM 778 O O . TYR A 1 98 ? -4.263 8.191 9.976 1.00 94.44 98 TYR A O 1
ATOM 786 N N . GLN A 1 99 ? -2.177 8.809 9.402 1.00 93.75 99 GLN A N 1
ATOM 787 C CA . GLN A 1 99 ? -2.559 9.455 8.149 1.00 93.75 99 GLN A CA 1
ATOM 788 C C . GLN A 1 99 ? -2.676 8.413 7.035 1.00 93.75 99 GLN A C 1
ATOM 790 O O . GLN A 1 99 ? -1.745 7.634 6.811 1.00 93.75 99 GLN A O 1
ATOM 795 N N . VAL A 1 100 ? -3.807 8.426 6.334 1.00 92.56 100 VAL A N 1
ATOM 796 C CA . VAL A 1 100 ? -4.116 7.538 5.212 1.00 92.56 100 VAL A CA 1
ATOM 797 C C . VAL A 1 100 ? -4.291 8.392 3.956 1.00 92.56 100 VAL A C 1
ATOM 799 O O . VAL A 1 100 ? -5.298 9.084 3.795 1.00 92.56 100 VAL A O 1
ATOM 802 N N . PHE A 1 101 ? -3.274 8.395 3.090 1.00 87.12 101 PHE A N 1
ATOM 803 C CA . PHE A 1 101 ? -3.210 9.272 1.907 1.00 87.12 101 PHE A CA 1
ATOM 804 C C . PHE A 1 101 ? -3.603 8.587 0.594 1.00 87.12 101 PHE A C 1
ATOM 806 O O . PHE A 1 101 ? -3.894 9.283 -0.377 1.00 87.12 101 PHE A O 1
ATOM 813 N N . SER A 1 102 ? -3.626 7.260 0.577 1.00 88.88 102 SER A N 1
ATOM 814 C CA . SER A 1 102 ? -4.063 6.410 -0.532 1.00 88.88 102 SER A CA 1
ATOM 815 C C . SER A 1 102 ? -4.786 5.189 0.023 1.00 88.88 102 SER A C 1
ATOM 817 O O . SER A 1 102 ? -4.757 4.948 1.235 1.00 88.88 102 SER A O 1
ATOM 819 N N . ASP A 1 103 ? -5.494 4.465 -0.843 1.00 90.75 103 ASP A N 1
ATOM 820 C CA . ASP A 1 103 ? -6.328 3.353 -0.400 1.00 90.75 103 ASP A CA 1
ATOM 821 C C . ASP A 1 103 ? -5.498 2.308 0.336 1.00 90.75 103 ASP A C 1
ATOM 823 O O . ASP A 1 103 ? -4.400 1.944 -0.081 1.00 90.75 103 ASP A O 1
ATOM 827 N N . VAL A 1 104 ? -6.042 1.803 1.441 1.00 93.44 104 VAL A N 1
ATOM 828 C CA . VAL A 1 104 ? -5.430 0.703 2.187 1.00 93.44 104 VAL A CA 1
ATOM 829 C C . VAL A 1 104 ? -6.235 -0.555 1.933 1.00 93.44 104 VAL A C 1
ATOM 831 O O . VAL A 1 104 ? -7.437 -0.592 2.194 1.00 93.44 104 VAL A O 1
ATOM 834 N N . THR A 1 105 ? -5.565 -1.611 1.479 1.00 93.50 105 THR A N 1
ATOM 835 C CA . THR A 1 105 ? -6.184 -2.920 1.258 1.00 93.50 105 THR A CA 1
ATOM 836 C C . THR A 1 105 ? -5.609 -3.949 2.224 1.00 93.50 105 THR A C 1
ATOM 838 O O . THR A 1 105 ? -4.434 -4.305 2.150 1.00 93.50 105 THR A O 1
ATOM 841 N N . VAL A 1 106 ? -6.435 -4.473 3.134 1.00 94.81 106 VAL A N 1
ATOM 842 C CA . VAL A 1 106 ? -6.074 -5.616 3.988 1.00 94.81 106 VAL A CA 1
ATOM 843 C C . VAL A 1 106 ? -6.211 -6.892 3.165 1.00 94.81 106 VAL A C 1
ATOM 845 O O . VAL A 1 106 ? -7.334 -7.331 2.913 1.00 94.81 106 VAL A O 1
ATOM 848 N N . MET A 1 107 ? -5.090 -7.482 2.745 1.00 93.56 107 MET A N 1
ATOM 849 C CA . MET A 1 107 ? -5.089 -8.650 1.855 1.00 93.56 107 MET A CA 1
ATOM 850 C C . MET A 1 107 ? -5.676 -9.911 2.521 1.00 93.56 107 MET A C 1
ATOM 852 O O . MET A 1 107 ? -5.705 -10.012 3.753 1.00 93.56 107 MET A O 1
ATOM 856 N N . PRO A 1 108 ? -6.128 -10.912 1.741 1.00 94.31 108 PRO A N 1
ATOM 857 C CA . PRO A 1 108 ? -6.534 -12.207 2.283 1.00 94.31 108 PRO A CA 1
ATOM 858 C C . PRO A 1 108 ? -5.455 -12.823 3.190 1.00 94.31 108 PRO A C 1
ATOM 860 O O . PRO A 1 108 ? -4.262 -12.727 2.915 1.00 94.31 108 PRO A O 1
ATOM 863 N N . GLY A 1 109 ? -5.870 -13.438 4.301 1.00 95.81 109 GLY A N 1
ATOM 864 C CA . GLY A 1 109 ? -4.953 -14.008 5.302 1.00 95.81 109 GLY A CA 1
ATOM 865 C C . GLY A 1 109 ? -4.276 -12.984 6.226 1.00 95.81 109 GLY A C 1
ATOM 866 O O . GLY A 1 109 ? -3.629 -13.378 7.196 1.00 95.81 109 GLY A O 1
ATOM 867 N N . VAL A 1 110 ? -4.462 -11.681 5.988 1.00 96.88 110 VAL A N 1
ATOM 868 C CA . VAL A 1 110 ? -3.894 -10.599 6.802 1.00 96.88 110 VAL A CA 1
ATOM 869 C C . VAL A 1 110 ? -4.919 -10.074 7.806 1.00 96.88 110 VAL A C 1
ATOM 871 O O . VAL A 1 110 ? -6.107 -9.949 7.507 1.00 96.88 110 VAL A O 1
ATOM 874 N N . THR A 1 111 ? -4.458 -9.760 9.020 1.00 97.44 111 THR A N 1
ATOM 875 C CA . THR A 1 111 ? -5.265 -9.108 10.058 1.00 97.44 111 THR A CA 1
ATOM 876 C C . THR A 1 111 ? -4.761 -7.693 10.330 1.00 97.44 111 THR A C 1
ATOM 878 O O . THR A 1 111 ? -3.614 -7.511 10.736 1.00 97.44 111 THR A O 1
ATOM 881 N N . LEU A 1 112 ? -5.641 -6.703 10.176 1.00 96.62 112 LEU A N 1
ATOM 882 C CA . LEU A 1 112 ? -5.455 -5.352 10.703 1.00 96.62 112 LEU A CA 1
ATOM 883 C C . LEU A 1 112 ? -6.132 -5.264 12.074 1.00 96.62 112 LEU A C 1
ATOM 885 O O . LEU A 1 112 ? -7.355 -5.381 12.176 1.00 96.62 112 LEU A O 1
ATOM 889 N N . THR A 1 113 ? -5.349 -5.064 13.132 1.00 96.44 113 THR A N 1
ATOM 890 C CA . THR A 1 113 ? -5.867 -4.840 14.487 1.00 96.44 113 THR A CA 1
ATOM 891 C C . THR A 1 113 ? -5.771 -3.361 14.841 1.00 96.44 113 THR A C 1
ATOM 893 O O . THR A 1 113 ? -4.691 -2.784 14.813 1.00 96.44 113 THR A O 1
ATOM 896 N N . ILE A 1 114 ? -6.891 -2.748 15.206 1.00 95.12 114 ILE A N 1
ATOM 897 C CA . ILE A 1 114 ? -6.979 -1.363 15.672 1.00 95.12 114 ILE A CA 1
ATOM 898 C C . ILE A 1 114 ? -7.230 -1.405 17.181 1.00 95.12 114 ILE A C 1
ATOM 900 O O . ILE A 1 114 ? -8.303 -1.826 17.632 1.00 95.12 114 ILE A O 1
ATOM 904 N N . ALA A 1 115 ? -6.219 -1.030 17.970 1.00 94.38 115 ALA A N 1
ATOM 905 C CA . ALA A 1 115 ? -6.347 -0.949 19.420 1.00 94.38 115 ALA A CA 1
ATOM 906 C C . ALA A 1 115 ? -7.322 0.178 19.838 1.00 94.38 115 ALA A C 1
ATOM 908 O O . ALA A 1 115 ? -7.509 1.140 19.090 1.00 94.38 115 ALA A O 1
ATOM 909 N N . PRO A 1 116 ? -7.939 0.093 21.035 1.00 94.12 116 PRO A N 1
ATOM 910 C CA . PRO A 1 116 ? -8.750 1.187 21.568 1.00 94.12 116 PRO A CA 1
ATOM 911 C C . PRO A 1 116 ? -7.973 2.516 21.595 1.00 94.12 116 PRO A C 1
ATOM 913 O O . PRO A 1 116 ? -6.797 2.528 21.958 1.00 94.12 116 PRO A O 1
ATOM 916 N N . GLY A 1 117 ? -8.636 3.619 21.237 1.00 91.69 117 GLY A N 1
ATOM 917 C CA . GLY A 1 117 ? -8.051 4.967 21.229 1.00 91.69 117 GLY A CA 1
ATOM 918 C C . GLY A 1 117 ? -7.198 5.308 19.999 1.00 91.69 117 GLY A C 1
ATOM 919 O O . GLY A 1 117 ? -6.630 6.394 19.934 1.00 91.69 117 GLY A O 1
ATOM 920 N N . VAL A 1 118 ? -7.080 4.408 19.017 1.00 93.88 118 VAL A N 1
ATOM 921 C CA . VAL A 1 118 ? -6.435 4.724 17.733 1.00 93.88 118 VAL A CA 1
ATOM 922 C C . VAL A 1 118 ? -7.312 5.677 16.923 1.00 93.88 118 VAL A C 1
ATOM 924 O O . VAL A 1 118 ? -8.485 5.395 16.681 1.00 93.88 118 VAL A O 1
ATOM 927 N N . VAL A 1 119 ? -6.706 6.759 16.432 1.00 93.44 119 VAL A N 1
ATOM 928 C CA . VAL A 1 119 ? -7.324 7.689 15.480 1.00 93.44 119 VAL A CA 1
ATOM 929 C C . VAL A 1 119 ? -6.662 7.522 14.116 1.00 93.44 119 VAL A C 1
ATOM 931 O O . VAL A 1 119 ? -5.434 7.528 14.012 1.00 93.44 119 VAL A O 1
ATOM 934 N N . MET A 1 120 ? -7.475 7.374 13.071 1.00 93.69 120 MET A N 1
ATOM 935 C CA . MET A 1 120 ? -7.041 7.338 11.674 1.00 93.69 120 MET A CA 1
ATOM 936 C C . MET A 1 120 ? -7.698 8.494 10.919 1.00 93.69 120 MET A C 1
ATOM 938 O O . MET A 1 120 ? -8.902 8.708 11.056 1.00 93.69 120 MET A O 1
ATOM 942 N N . GLU A 1 121 ? -6.921 9.212 10.117 1.00 94.25 121 GLU A N 1
ATOM 943 C CA . GLU A 1 121 ? -7.388 10.322 9.288 1.00 94.25 121 GLU A CA 1
ATOM 944 C C . GLU A 1 121 ? -7.218 9.971 7.814 1.00 94.25 121 GLU A C 1
ATOM 946 O O . GLU A 1 121 ? -6.113 9.689 7.353 1.00 94.25 121 GLU A O 1
ATOM 951 N N . PHE A 1 122 ? -8.330 9.978 7.082 1.00 94.62 122 PHE A N 1
ATOM 952 C CA . PHE A 1 122 ? -8.373 9.638 5.665 1.00 94.62 122 PHE A CA 1
ATOM 953 C C . PHE A 1 122 ? -8.388 10.908 4.822 1.00 94.62 122 PHE A C 1
ATOM 955 O O . PHE A 1 122 ? -9.221 11.796 5.029 1.00 94.62 122 PHE A O 1
ATOM 962 N N . ALA A 1 123 ? -7.489 10.980 3.843 1.00 91.25 123 ALA A N 1
ATOM 963 C CA . ALA A 1 123 ? -7.549 12.007 2.818 1.00 91.25 123 ALA A CA 1
ATOM 964 C C . ALA A 1 123 ? -8.846 11.871 1.980 1.00 91.25 123 ALA A C 1
ATOM 966 O O . ALA A 1 123 ? -9.454 10.798 1.918 1.00 91.25 123 ALA A O 1
ATOM 967 N N . PRO A 1 124 ? -9.312 12.944 1.313 1.00 90.06 124 PRO A N 1
ATOM 968 C CA . PRO A 1 124 ? -10.523 12.880 0.499 1.00 90.06 124 PRO A CA 1
ATOM 969 C C . PRO A 1 124 ? -10.449 11.797 -0.586 1.00 90.06 124 PRO A C 1
ATOM 971 O O . PRO A 1 124 ? -9.472 11.745 -1.329 1.00 90.06 124 PRO A O 1
ATOM 974 N N . ARG A 1 125 ? -11.531 11.015 -0.738 1.00 85.69 125 ARG A N 1
ATOM 975 C CA . ARG A 1 125 ? -11.667 9.890 -1.694 1.00 85.69 125 ARG A CA 1
ATOM 976 C C . ARG A 1 125 ? -10.763 8.681 -1.421 1.00 85.69 125 ARG A C 1
ATOM 978 O O . ARG A 1 125 ? -10.622 7.849 -2.302 1.00 85.69 125 ARG A O 1
ATOM 985 N N . VAL A 1 126 ? -10.212 8.573 -0.216 1.00 90.62 126 VAL A N 1
ATOM 986 C CA . VAL A 1 126 ? -9.426 7.416 0.216 1.00 90.62 126 VAL A CA 1
ATOM 987 C C . VAL A 1 126 ? -10.259 6.521 1.127 1.00 90.62 126 VAL A C 1
ATOM 989 O O . V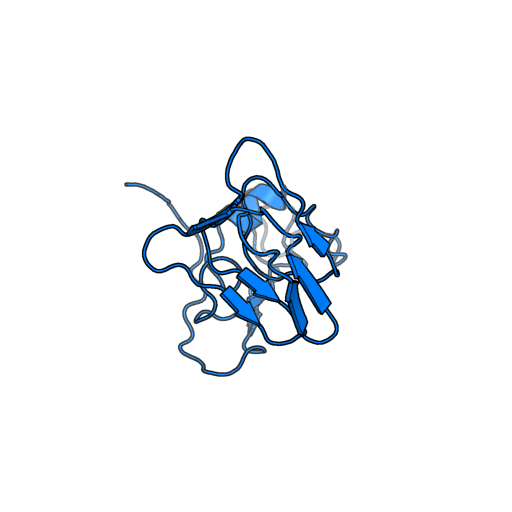AL A 1 126 ? -10.994 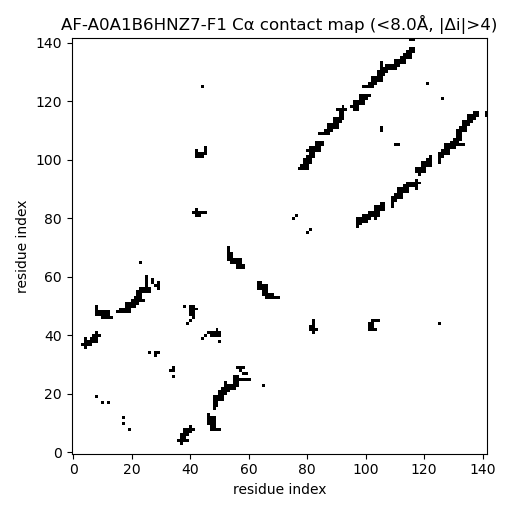7.012 1.988 1.00 90.62 126 VAL A O 1
ATOM 992 N N . GLY A 1 127 ? -10.148 5.210 0.939 1.00 90.69 127 GLY A N 1
ATOM 993 C CA . GLY A 1 127 ? -10.876 4.196 1.686 1.00 90.69 127 GLY A CA 1
ATOM 994 C C . GLY A 1 127 ? -9.988 3.116 2.304 1.00 90.69 127 GLY A C 1
ATOM 995 O O . GLY A 1 127 ? -8.795 2.989 2.036 1.00 90.69 127 GLY A O 1
ATOM 996 N N . LEU A 1 128 ? -10.618 2.308 3.156 1.00 93.44 128 LEU A N 1
ATOM 997 C CA . LEU A 1 128 ? -10.063 1.071 3.694 1.00 93.44 128 LEU A CA 1
ATOM 998 C C . LEU A 1 128 ? -10.873 -0.100 3.131 1.00 93.44 128 LEU A C 1
ATOM 1000 O O . LEU A 1 128 ? -12.048 -0.257 3.464 1.00 93.44 128 LEU A O 1
ATOM 1004 N N . LEU A 1 129 ? -10.237 -0.935 2.314 1.00 92.69 129 LEU A N 1
ATOM 1005 C CA . LEU A 1 129 ? -10.795 -2.184 1.810 1.00 92.69 129 LEU A CA 1
ATOM 1006 C C . LEU A 1 129 ? -10.282 -3.354 2.655 1.00 92.69 129 LEU A C 1
ATOM 1008 O O . LEU A 1 129 ? -9.079 -3.531 2.835 1.00 92.69 129 LEU A O 1
ATOM 1012 N N . VAL A 1 130 ? -11.189 -4.181 3.175 1.00 94.75 130 VAL A N 1
ATOM 1013 C CA . VAL A 1 130 ? -10.834 -5.342 4.005 1.00 94.75 130 VAL A CA 1
ATOM 1014 C C . VAL A 1 130 ? -11.219 -6.629 3.283 1.00 94.75 130 VAL A C 1
ATOM 1016 O O . VAL A 1 130 ? -12.382 -7.017 3.293 1.00 94.75 130 VAL A O 1
ATOM 1019 N N . LEU A 1 131 ? -10.231 -7.300 2.687 1.00 93.38 131 LEU A N 1
ATOM 1020 C CA . LEU A 1 131 ? -10.377 -8.640 2.100 1.00 93.38 131 LEU A CA 1
ATOM 1021 C C . LEU A 1 131 ? -9.977 -9.743 3.094 1.00 93.38 131 LEU A C 1
ATOM 1023 O O . LEU A 1 131 ? -10.438 -10.877 2.998 1.00 93.38 131 LEU A O 1
ATOM 1027 N N . GLY A 1 132 ? -9.100 -9.409 4.043 1.00 95.75 132 GLY A N 1
ATOM 1028 C CA . GLY A 1 132 ? -8.722 -10.250 5.173 1.00 95.75 132 GLY A CA 1
ATOM 1029 C C . GLY A 1 132 ? -9.614 -10.024 6.393 1.00 95.75 132 GLY A C 1
ATOM 1030 O O . GLY A 1 132 ? -10.838 -10.137 6.340 1.00 95.75 132 GLY A O 1
ATOM 1031 N N . ARG A 1 133 ? -8.990 -9.713 7.533 1.00 97.06 133 ARG A N 1
ATOM 1032 C CA . ARG A 1 133 ? -9.677 -9.515 8.813 1.00 97.06 133 ARG A CA 1
ATOM 1033 C C . ARG A 1 133 ? -9.394 -8.133 9.390 1.00 97.06 133 ARG A C 1
ATOM 1035 O O . ARG A 1 133 ? -8.242 -7.749 9.554 1.00 97.06 133 ARG A O 1
ATOM 1042 N N . LEU A 1 134 ? -10.449 -7.433 9.802 1.00 96.62 134 LEU A N 1
ATOM 1043 C CA . LEU A 1 134 ? -10.356 -6.234 10.633 1.00 96.62 134 LEU A CA 1
ATOM 1044 C C . LEU A 1 134 ? -10.775 -6.571 12.066 1.00 96.62 134 LEU A C 1
ATOM 1046 O O . LEU A 1 134 ? -11.863 -7.099 12.298 1.00 96.62 134 LEU A O 1
ATOM 1050 N N . VAL A 1 135 ? -9.918 -6.266 13.038 1.00 96.12 135 VAL A N 1
ATOM 1051 C CA . VAL A 1 135 ? -10.226 -6.368 14.467 1.00 96.12 135 VAL A CA 1
ATOM 1052 C C . VAL A 1 135 ? -10.166 -4.972 15.063 1.00 96.12 135 VAL A C 1
ATOM 1054 O O . VAL A 1 135 ? -9.088 -4.459 15.328 1.00 96.12 135 VAL A O 1
ATOM 1057 N N . SER A 1 136 ? -11.325 -4.372 15.313 1.00 90.00 136 SER A N 1
ATOM 1058 C CA . SER A 1 136 ? -11.433 -3.124 16.070 1.00 90.00 136 SER A CA 1
ATOM 1059 C C . SER A 1 136 ? -12.225 -3.389 17.343 1.00 90.00 136 SER A C 1
ATOM 1061 O O . SER A 1 136 ? -13.340 -3.914 17.294 1.00 90.00 136 SER A O 1
ATOM 1063 N N . ARG A 1 137 ? -11.626 -3.100 18.502 1.00 80.62 137 ARG A N 1
ATOM 1064 C CA . ARG A 1 137 ? -12.282 -3.246 19.809 1.00 80.62 137 ARG A CA 1
ATOM 1065 C C . ARG A 1 137 ? -12.252 -1.904 20.521 1.00 80.62 137 ARG A C 1
ATOM 1067 O O . ARG A 1 137 ? -11.263 -1.574 21.162 1.00 80.62 137 ARG A O 1
ATOM 1074 N N . GLY A 1 138 ? -13.339 -1.147 20.423 1.00 73.19 138 GLY A N 1
ATOM 1075 C CA . GLY A 1 138 ? -13.507 0.081 21.196 1.00 73.19 138 GLY A CA 1
ATOM 1076 C C . GLY A 1 138 ? -13.677 -0.202 22.692 1.00 73.19 138 GLY A C 1
ATOM 1077 O O . GLY A 1 138 ? -14.202 -1.245 23.090 1.00 73.19 138 GLY A O 1
ATOM 1078 N N . ARG A 1 139 ? -13.259 0.746 23.533 1.00 74.25 139 ARG A N 1
ATOM 1079 C CA . ARG A 1 139 ? -13.656 0.819 24.946 1.00 74.25 139 ARG A CA 1
ATOM 1080 C C . ARG A 1 139 ? -14.500 2.075 25.124 1.00 74.25 139 ARG A C 1
ATOM 1082 O O . ARG A 1 139 ? -14.194 3.110 24.551 1.00 74.25 139 ARG A O 1
ATOM 1089 N N . ARG A 1 140 ? -15.584 1.981 25.895 1.00 68.00 140 ARG A N 1
ATOM 1090 C CA . ARG A 1 140 ? -16.488 3.114 26.134 1.00 68.00 140 ARG A CA 1
ATOM 1091 C C . ARG A 1 140 ? -15.698 4.279 26.752 1.00 68.00 140 ARG A C 1
ATOM 1093 O O . ARG A 1 140 ? -15.110 4.094 27.812 1.00 68.00 140 ARG A O 1
ATOM 1100 N N . GLY A 1 141 ? -15.722 5.451 26.113 1.00 64.19 141 GLY A N 1
ATOM 1101 C CA . GLY A 1 141 ? -15.070 6.672 26.608 1.00 64.19 141 GLY A CA 1
ATOM 1102 C C . GLY A 1 141 ? -13.630 6.910 26.130 1.00 64.19 141 GLY A C 1
ATOM 1103 O O . GLY A 1 141 ? -12.952 7.737 26.734 1.00 64.19 141 GLY A O 1
ATOM 1104 N N . GLN A 1 142 ? -13.173 6.200 25.091 1.00 54.06 142 GLN A N 1
ATOM 1105 C CA . GLN A 1 142 ? -11.895 6.422 24.401 1.00 54.06 142 GLN A CA 1
ATOM 1106 C C . GLN A 1 142 ? -12.078 6.416 22.888 1.00 54.06 142 GLN A C 1
ATOM 1108 O O . GLN A 1 142 ? -12.990 5.694 22.421 1.00 54.06 142 GLN A O 1
#

Organism: NCBI:txid320908

Secondary structure (DSSP, 8-state):
-----SEE-----S-TT-EEE-TT---S-S-HHHHHTTEESTTT-TTSPEEE--S-BSSS-TTPPBPPS--PPPPP-TTSEEEEE-S-EEE---SS-EEEEEEEEE-TT-EEEE-TT--EEEPTT--EEESSEEEE---TT-